Protein AF-A0AAW5EKS3-F1 (afdb_monomer)

Solvent-accessible surface area (backbone atoms only — not comparable to full-atom values): 6566 Å² total; per-residue (Å²): 134,85,83,75,82,52,44,80,73,58,85,73,58,98,88,52,85,83,93,72,51,69,37,76,46,69,69,62,42,52,52,50,53,52,37,54,74,70,65,70,63,87,83,89,84,89,81,88,77,90,80,86,67,91,58,72,46,76,49,78,53,28,41,32,74,48,80,54,99,92,46,75,49,74,43,83,36,94,89,24,49,87,43,76,50,75,49,72,68,87,78,84,82,85,130

pLDDT: mean 93.28, std 8.14, range [56.56, 98.44]

Nearest PDB structures (foldseek):
  6ptn-assembly1_a  TM=2.544E-01  e=2.519E+00  Saccharomyces cerevisiae
  5v8e-assembly2_B  TM=2.445E-01  e=4.443E+00  Bacillus cereus ATCC 10987

Sequence (95 aa):
EKKFNAKLLNRLDKETSGVILLCKNEDFRKICIEEFKKQRVYKSYIAVLDGILAEEIEIDEPILTIKTKNGALSKISKEGLSAVSIFTPIMMQAK

Mean predicted aligned error: 4.63 Å

Radius of gyration: 17.14 Å; Cα contacts (8 Å, |Δi|>4): 100; chains: 1; bounding box: 33×39×40 Å

Foldseek 3Di:
DDPPPWDWLDDDPPPDDDDTDTHPDVVVSVVSNVCVVVVVDDDDDDDDDPDDDPAKDKDWFFKDWDQDPVGIDIDGDPPHHTDMDIDGDPDDDDD

InterPro domains:
  IPR006145 Pseudouridine synthase, RsuA/RluA-like [PF00849] (2-89)
  IPR006224 Pseudouridine synthase, RluA-like, conserved site [PS01129] (9-23)
  IPR020103 Pseudouridine synthase, catalytic domain superfamily [SSF55120] (4-90)

Secondary structure (DSSP, 8-state):
------EE-----TT--S---EES-HHHHHHHHHHHHTT-S--------SS---S-EEEE--EEEEEETTEEEEEE-TTSBP-EEEE--S-----

Organism: Campylobacter jejuni (NCBI:txid197)

Structure (mmCIF, N/CA/C/O backbone):
data_AF-A0AAW5EKS3-F1
#
_entry.id   AF-A0AAW5EKS3-F1
#
loop_
_atom_site.group_PDB
_atom_site.id
_atom_site.type_symbol
_atom_site.label_atom_id
_atom_site.label_alt_id
_atom_site.label_comp_id
_atom_site.label_asym_id
_atom_s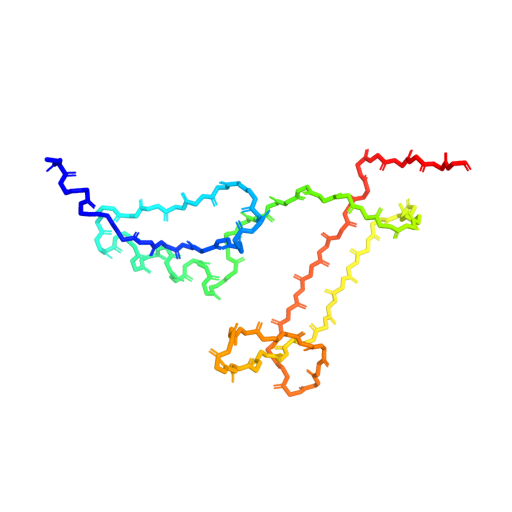ite.label_entity_id
_atom_site.label_seq_id
_atom_site.pdbx_PDB_ins_code
_atom_site.Cartn_x
_atom_site.Cartn_y
_atom_site.Cartn_z
_atom_site.occupancy
_atom_site.B_iso_or_equiv
_atom_site.auth_seq_id
_atom_site.auth_comp_id
_atom_site.auth_asym_id
_atom_site.auth_atom_id
_atom_site.pdbx_PDB_model_num
ATOM 1 N N . GLU A 1 1 ? -14.833 28.189 12.861 1.00 60.44 1 GLU A N 1
ATOM 2 C CA . GLU A 1 1 ? -14.671 27.014 11.973 1.00 60.44 1 GLU A CA 1
ATOM 3 C C . GLU A 1 1 ? -15.585 25.876 12.412 1.00 60.44 1 GLU A C 1
ATOM 5 O O . GLU A 1 1 ? -15.737 25.659 13.611 1.00 60.44 1 GLU A O 1
ATOM 10 N N . LYS A 1 2 ? -16.205 25.147 11.476 1.00 56.56 2 LYS A N 1
ATOM 11 C CA . LYS A 1 2 ? -16.945 23.916 11.803 1.00 56.56 2 LYS A CA 1
ATOM 12 C C . LYS A 1 2 ? -15.941 22.779 11.997 1.00 56.56 2 LYS A C 1
ATOM 14 O O . LYS A 1 2 ? -15.283 22.380 11.043 1.00 56.56 2 LYS A O 1
ATOM 19 N N . LYS A 1 3 ? -15.850 22.227 13.211 1.00 66.62 3 LYS A N 1
ATOM 20 C CA . LYS A 1 3 ? -15.105 20.984 13.456 1.00 66.62 3 LYS A CA 1
ATOM 21 C C . LYS A 1 3 ? -15.821 19.833 12.754 1.00 66.62 3 LYS A C 1
ATOM 23 O O . LYS A 1 3 ? -16.903 19.420 13.168 1.00 66.62 3 LYS A O 1
ATOM 28 N N . PHE A 1 4 ? -15.227 19.328 11.679 1.00 69.56 4 PHE A N 1
ATOM 29 C CA . PHE A 1 4 ? -15.720 18.138 11.003 1.00 69.56 4 PHE A CA 1
ATOM 30 C C . PHE A 1 4 ? -15.274 16.915 11.810 1.00 69.56 4 PHE A C 1
ATOM 32 O O . PHE A 1 4 ? -14.129 16.484 11.722 1.00 69.56 4 PHE A O 1
ATOM 39 N N . ASN A 1 5 ? -16.161 16.399 12.665 1.00 81.56 5 ASN A N 1
ATOM 40 C CA . ASN A 1 5 ? -15.889 15.232 13.506 1.00 81.56 5 ASN A CA 1
ATOM 41 C C . ASN A 1 5 ? -15.959 13.936 12.678 1.00 81.56 5 ASN A C 1
ATOM 43 O O . ASN A 1 5 ? -16.875 13.132 12.840 1.00 81.56 5 ASN A O 1
ATOM 47 N N . ALA A 1 6 ? -15.037 13.781 11.730 1.00 87.50 6 ALA A N 1
ATOM 48 C CA . ALA A 1 6 ? -14.873 12.572 10.939 1.00 87.50 6 ALA A CA 1
ATOM 49 C C . ALA A 1 6 ? -13.491 11.973 11.192 1.00 87.50 6 ALA A C 1
ATOM 51 O O . ALA A 1 6 ? -12.506 12.695 11.348 1.00 87.50 6 ALA A O 1
ATOM 52 N N . LYS A 1 7 ? -13.418 10.644 11.229 1.00 91.56 7 LYS A N 1
ATOM 53 C CA . LYS A 1 7 ? -12.171 9.916 11.455 1.00 91.56 7 LYS A CA 1
ATOM 54 C C . LYS A 1 7 ? -11.631 9.351 10.157 1.00 91.56 7 LYS A C 1
ATOM 56 O O . LYS A 1 7 ? -12.380 8.837 9.327 1.00 91.56 7 LYS A O 1
ATOM 61 N N . LEU A 1 8 ? -10.312 9.388 10.032 1.00 94.12 8 LEU A N 1
ATOM 62 C CA . LEU A 1 8 ? -9.595 8.801 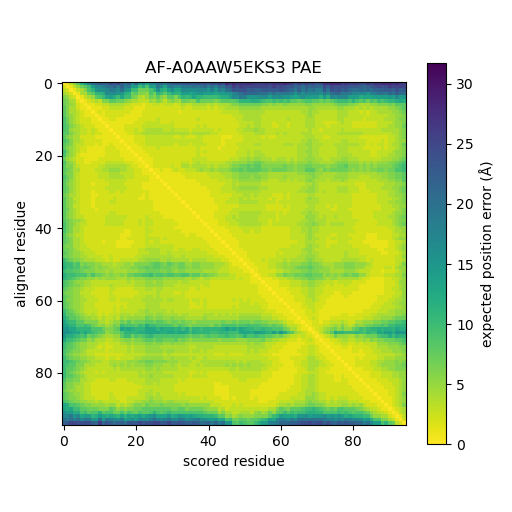8.912 1.00 94.12 8 LEU A CA 1
ATOM 63 C C . LEU A 1 8 ? -9.784 7.276 8.877 1.00 94.12 8 LEU A C 1
ATOM 65 O O . LEU A 1 8 ? -9.683 6.601 9.915 1.00 94.12 8 LEU A O 1
ATOM 69 N N . LEU A 1 9 ? -10.080 6.746 7.689 1.00 95.75 9 LEU A N 1
ATOM 70 C CA . LEU A 1 9 ? -10.222 5.310 7.444 1.00 95.75 9 LEU A CA 1
ATOM 71 C C . LEU A 1 9 ? -8.974 4.721 6.770 1.00 95.75 9 LEU A C 1
ATOM 73 O O . LEU A 1 9 ? -8.4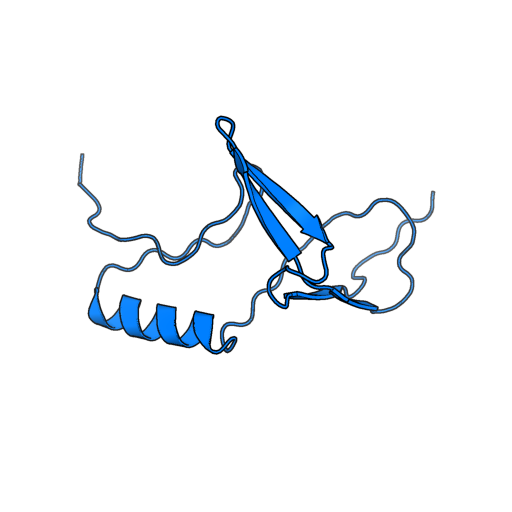67 3.702 7.229 1.00 95.75 9 LEU A O 1
ATOM 77 N N . ASN A 1 10 ? -8.458 5.380 5.733 1.00 95.62 10 ASN A N 1
ATOM 78 C CA . ASN A 1 10 ? -7.219 5.027 5.038 1.00 95.62 10 ASN A CA 1
ATOM 79 C C . ASN A 1 10 ? -6.285 6.238 4.950 1.00 95.62 10 ASN A C 1
ATOM 81 O O . ASN A 1 10 ? -6.697 7.375 5.154 1.00 95.62 10 ASN A O 1
ATOM 85 N N . ARG A 1 11 ? -5.019 5.992 4.621 1.00 94.81 11 ARG A N 1
ATOM 86 C CA . ARG A 1 11 ? -4.032 7.043 4.361 1.00 94.81 11 ARG A CA 1
ATOM 87 C C . ARG A 1 11 ? -3.451 6.891 2.963 1.00 94.81 11 ARG A C 1
ATOM 89 O O . ARG A 1 11 ? -3.402 5.779 2.445 1.00 94.81 11 ARG A O 1
ATOM 96 N N . LEU A 1 12 ? -2.985 8.007 2.426 1.00 96.25 12 LEU A N 1
ATOM 97 C CA . LEU A 1 12 ? -2.063 8.078 1.300 1.00 96.25 12 LEU A CA 1
ATOM 98 C C . LEU A 1 12 ? -0.746 8.673 1.807 1.00 96.25 12 LEU A C 1
ATOM 100 O O . LEU A 1 12 ? -0.718 9.303 2.874 1.00 96.25 12 LEU A O 1
ATOM 104 N N . ASP A 1 13 ? 0.341 8.445 1.079 1.00 93.38 13 ASP A N 1
ATOM 105 C CA . ASP A 1 13 ? 1.598 9.129 1.363 1.00 93.38 13 ASP A CA 1
ATOM 106 C C . ASP A 1 13 ? 1.507 10.604 0.975 1.00 93.38 13 ASP A C 1
ATOM 108 O O . ASP A 1 13 ? 0.644 11.011 0.201 1.00 93.38 13 ASP A O 1
ATOM 112 N N . LYS A 1 14 ? 2.383 11.431 1.558 1.00 92.94 14 LYS A N 1
ATOM 113 C CA . LYS A 1 14 ? 2.308 12.899 1.463 1.00 92.94 14 LYS A CA 1
ATOM 114 C C . LYS A 1 14 ? 2.234 13.403 0.017 1.00 92.94 14 LYS A C 1
ATOM 116 O O . LYS A 1 14 ? 1.556 14.389 -0.246 1.00 92.94 14 LYS A O 1
ATOM 121 N N . GLU A 1 15 ? 2.951 12.742 -0.884 1.00 95.50 15 GLU A N 1
ATOM 122 C CA . GLU A 1 15 ? 3.068 13.118 -2.296 1.00 95.50 15 GLU A CA 1
ATOM 123 C C . GLU A 1 15 ? 2.144 12.284 -3.200 1.00 95.50 15 GLU A C 1
ATOM 125 O O . GLU A 1 15 ? 2.104 12.487 -4.409 1.00 95.50 15 GLU A O 1
ATOM 130 N N . THR A 1 16 ? 1.363 11.365 -2.623 1.00 96.62 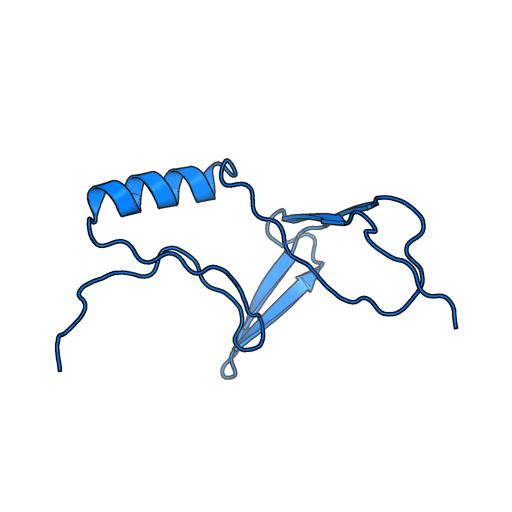16 THR A N 1
ATOM 131 C CA . THR A 1 16 ? 0.374 10.563 -3.345 1.00 96.62 16 THR A CA 1
ATOM 132 C C . THR A 1 16 ? -0.980 11.262 -3.318 1.00 96.62 16 THR A C 1
ATOM 134 O O . THR A 1 16 ? -1.596 11.438 -2.266 1.00 96.62 16 THR A O 1
ATOM 137 N N . SER A 1 17 ? -1.469 11.644 -4.494 1.00 97.75 17 SER A N 1
ATOM 138 C CA . SER A 1 17 ? -2.831 12.142 -4.669 1.00 97.75 17 SER A CA 1
ATOM 139 C C . SER A 1 17 ? -3.841 10.990 -4.730 1.00 97.75 17 SER A C 1
ATOM 141 O O . SER A 1 17 ? -3.484 9.834 -4.955 1.00 97.75 17 SER A O 1
ATOM 143 N N . GLY A 1 18 ? -5.126 11.299 -4.532 1.00 97.06 18 GLY A N 1
ATOM 144 C CA . GLY A 1 18 ? -6.207 10.344 -4.770 1.00 97.06 18 GLY A CA 1
ATOM 145 C C . GLY A 1 18 ? -7.280 10.333 -3.689 1.00 97.06 18 GLY A C 1
ATOM 146 O O . GLY A 1 18 ? -7.558 11.338 -3.035 1.00 97.06 18 GLY A O 1
ATOM 147 N N . VAL A 1 19 ? -7.918 9.172 -3.540 1.00 97.31 19 VAL A N 1
ATOM 148 C CA . VAL A 1 19 ? -9.110 8.997 -2.706 1.00 97.31 19 VAL A CA 1
ATOM 149 C C . VAL A 1 19 ? -8.732 8.689 -1.256 1.00 97.3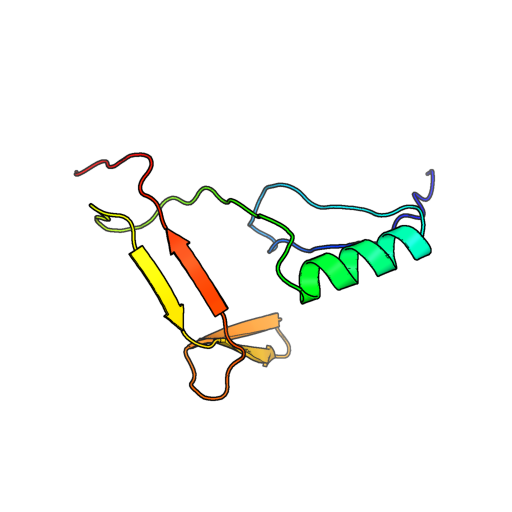1 19 VAL A C 1
ATOM 151 O O . VAL A 1 19 ? -8.114 7.668 -0.945 1.00 97.31 19 VAL A O 1
ATOM 154 N N . ILE A 1 20 ? -9.182 9.552 -0.346 1.00 95.62 20 ILE A N 1
ATOM 155 C CA . ILE A 1 20 ? -9.118 9.345 1.102 1.00 95.62 20 ILE A CA 1
ATOM 156 C C . ILE A 1 20 ? -10.540 9.290 1.652 1.00 95.62 20 ILE A C 1
ATOM 158 O O . ILE A 1 20 ? -11.367 10.160 1.386 1.00 95.62 20 ILE A O 1
ATOM 162 N N . LEU A 1 21 ? -10.813 8.267 2.452 1.00 94.81 21 LEU A N 1
ATOM 163 C CA . LEU A 1 21 ? -12.103 8.033 3.076 1.00 94.81 21 LEU A CA 1
ATOM 164 C C . LEU A 1 21 ? -12.103 8.567 4.514 1.00 94.81 21 LEU A C 1
ATOM 166 O O . LEU A 1 21 ? -11.228 8.257 5.332 1.00 94.81 21 LEU A O 1
ATOM 170 N N . LEU A 1 22 ? -13.136 9.350 4.825 1.00 94.19 22 LEU A N 1
ATOM 171 C CA . LEU A 1 22 ? -13.425 9.881 6.154 1.00 94.19 22 LEU A CA 1
ATOM 172 C C . LEU A 1 22 ? -14.774 9.332 6.625 1.00 94.19 22 LEU A C 1
ATOM 174 O O . LEU A 1 22 ? -15.792 9.492 5.952 1.00 94.19 22 LEU A O 1
ATOM 178 N N . CYS A 1 23 ? -14.801 8.708 7.799 1.00 93.56 23 CYS A N 1
ATOM 179 C CA . CYS A 1 23 ? -16.019 8.140 8.369 1.00 93.56 23 CYS A CA 1
ATOM 180 C C . CYS A 1 23 ? -16.602 9.057 9.446 1.00 93.56 23 CYS A C 1
ATOM 182 O O . CYS A 1 23 ? -15.893 9.495 10.349 1.00 93.56 23 CYS A O 1
ATOM 184 N N . LYS A 1 24 ? -17.915 9.298 9.377 1.00 90.81 24 LYS A N 1
ATOM 185 C CA . LYS A 1 24 ? -18.673 10.064 10.386 1.00 90.81 24 LYS A CA 1
ATOM 186 C C . LYS A 1 24 ? -19.332 9.184 11.454 1.00 90.81 24 LYS A C 1
ATOM 188 O O . LYS A 1 24 ? -19.743 9.695 12.488 1.00 90.81 24 LYS A O 1
ATOM 193 N N . ASN A 1 25 ? -19.470 7.887 11.185 1.00 92.69 25 ASN A N 1
ATOM 194 C CA . ASN A 1 25 ? -20.070 6.907 12.086 1.00 92.69 25 ASN A CA 1
ATOM 195 C C . ASN A 1 25 ? -19.019 5.847 12.444 1.00 92.69 25 ASN A C 1
ATOM 197 O O . ASN A 1 25 ? -18.395 5.265 11.555 1.00 92.69 25 ASN A O 1
ATOM 201 N N . GLU A 1 26 ? -18.820 5.616 13.741 1.00 92.38 26 GLU A N 1
ATOM 202 C CA . GLU A 1 26 ? -17.782 4.709 14.236 1.00 92.38 26 GLU A CA 1
ATOM 203 C C . GLU A 1 26 ? -18.084 3.235 13.982 1.00 92.38 26 GLU A C 1
ATOM 205 O O . GLU A 1 26 ? -17.157 2.469 13.731 1.00 92.38 26 GLU A O 1
ATOM 210 N N . ASP A 1 27 ? -19.347 2.824 14.010 1.00 95.25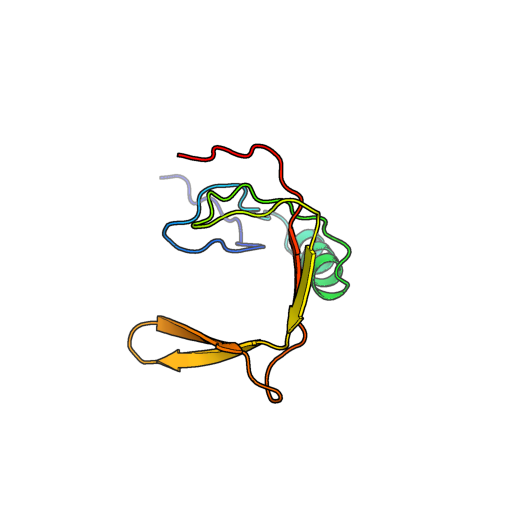 27 ASP A N 1
ATOM 211 C CA . ASP A 1 27 ? -19.709 1.426 13.777 1.00 95.25 27 ASP A CA 1
ATOM 212 C C . ASP A 1 27 ? -19.544 1.063 12.303 1.00 95.25 27 ASP A C 1
ATOM 214 O O . ASP A 1 27 ? -18.935 0.043 11.983 1.00 95.25 27 ASP A O 1
ATOM 218 N N . PHE A 1 28 ? -19.930 1.965 11.397 1.00 94.31 28 PHE A N 1
ATOM 219 C CA . PHE A 1 28 ? -19.609 1.826 9.978 1.00 94.31 28 PHE A CA 1
ATOM 220 C C . PHE A 1 28 ? -18.094 1.827 9.734 1.00 94.31 28 PHE A C 1
ATOM 222 O O . PHE A 1 28 ? -17.585 1.001 8.982 1.00 94.31 28 PHE A O 1
ATOM 229 N N . ARG A 1 29 ? -17.340 2.697 10.424 1.00 95.31 29 ARG A N 1
ATOM 230 C CA . ARG A 1 29 ? -15.873 2.722 10.331 1.00 95.31 29 ARG A CA 1
ATOM 231 C C . ARG A 1 29 ? -15.252 1.380 10.730 1.00 95.31 29 ARG A C 1
ATOM 233 O O . ARG A 1 29 ? -14.326 0.936 10.057 1.00 95.31 29 ARG A O 1
ATOM 240 N N . LYS A 1 30 ? -15.738 0.738 11.799 1.00 96.19 30 LYS A N 1
ATOM 241 C CA . LYS A 1 30 ? -15.262 -0.590 12.230 1.00 96.19 30 LYS A CA 1
ATOM 242 C C . LYS A 1 30 ? -15.522 -1.645 11.158 1.00 96.19 30 LYS A C 1
ATOM 244 O O . LYS A 1 30 ? -14.603 -2.391 10.843 1.00 96.19 30 LYS A O 1
ATOM 249 N N . ILE A 1 31 ? -16.720 -1.660 10.566 1.00 97.12 31 ILE A N 1
ATOM 250 C CA . ILE A 1 31 ? -17.047 -2.568 9.456 1.00 97.12 31 ILE A CA 1
ATOM 251 C C . ILE A 1 31 ? -16.054 -2.361 8.313 1.00 97.12 31 ILE A C 1
ATOM 253 O O . ILE A 1 31 ? -15.397 -3.311 7.903 1.00 97.12 31 ILE A O 1
ATOM 257 N N . CYS A 1 32 ? -15.853 -1.116 7.870 1.00 97.00 32 CYS A N 1
ATOM 258 C CA . CYS A 1 32 ? -14.898 -0.819 6.808 1.00 97.00 32 CYS A CA 1
ATOM 259 C C . CYS A 1 32 ? -13.479 -1.296 7.147 1.00 97.00 32 CYS A C 1
ATOM 261 O O . CYS A 1 32 ? -12.835 -1.911 6.307 1.00 97.00 32 CYS A O 1
ATOM 263 N N . ILE A 1 33 ? -12.985 -1.061 8.369 1.00 96.88 33 ILE A N 1
ATOM 264 C CA . ILE A 1 33 ? -11.660 -1.542 8.799 1.00 96.88 33 ILE A CA 1
ATOM 265 C C . ILE A 1 33 ? -11.548 -3.064 8.649 1.00 96.88 33 ILE A C 1
ATOM 267 O O . ILE A 1 33 ? -10.518 -3.551 8.182 1.00 96.88 33 ILE A O 1
ATOM 271 N N . GLU A 1 34 ? -12.590 -3.814 9.006 1.00 98.06 34 GLU A N 1
ATOM 272 C CA . GLU A 1 34 ? -12.607 -5.266 8.822 1.00 98.06 34 GLU A CA 1
ATOM 273 C C . GLU A 1 34 ? -12.609 -5.666 7.339 1.00 98.06 34 GLU A C 1
ATOM 275 O O . GLU A 1 34 ? -11.915 -6.611 6.968 1.00 98.06 34 GLU A O 1
ATOM 280 N N . GLU A 1 35 ? -13.294 -4.923 6.468 1.00 97.94 35 GLU A N 1
ATOM 281 C CA . GLU A 1 35 ? -13.235 -5.143 5.014 1.00 97.94 35 GLU A CA 1
ATOM 282 C C . GLU A 1 35 ? -11.829 -4.893 4.440 1.00 97.94 35 GLU A C 1
ATOM 284 O O . GLU A 1 35 ? -11.360 -5.663 3.597 1.00 97.94 35 GLU A O 1
ATOM 289 N N . PHE A 1 36 ? -11.121 -3.865 4.927 1.00 96.81 36 PHE A N 1
ATOM 290 C CA . PHE A 1 36 ? -9.721 -3.607 4.567 1.00 96.81 36 PHE A CA 1
ATOM 291 C C . PHE A 1 36 ? -8.798 -4.741 5.033 1.00 96.81 36 PHE A C 1
ATOM 293 O O . PHE A 1 36 ? -7.966 -5.203 4.254 1.00 96.81 36 PHE A O 1
ATOM 300 N N . LYS A 1 37 ? -8.953 -5.218 6.277 1.00 95.56 37 LYS A N 1
ATOM 301 C CA . LYS A 1 37 ? -8.157 -6.336 6.822 1.00 95.56 37 LYS A CA 1
ATOM 302 C C . LYS A 1 37 ? -8.368 -7.634 6.046 1.00 95.56 37 LYS A C 1
ATOM 304 O O . LYS A 1 37 ? -7.418 -8.378 5.836 1.00 95.56 37 LYS A O 1
ATOM 309 N N . LYS A 1 38 ? -9.603 -7.892 5.610 1.00 97.12 38 LYS A N 1
ATOM 310 C CA . LYS A 1 38 ? -9.973 -9.062 4.798 1.00 97.12 38 LYS A CA 1
ATOM 311 C C . LYS A 1 38 ? -9.651 -8.892 3.308 1.00 97.12 38 LYS A C 1
ATOM 313 O O . LYS A 1 38 ? -10.036 -9.747 2.521 1.00 97.12 38 LYS A O 1
ATOM 318 N N . GLN A 1 39 ? -8.986 -7.796 2.929 1.00 95.38 39 GLN A N 1
ATOM 319 C CA . GLN A 1 39 ? -8.566 -7.490 1.558 1.00 95.38 39 GLN A CA 1
ATOM 320 C C . GLN A 1 39 ? -9.718 -7.461 0.532 1.00 95.38 39 GLN A C 1
ATOM 322 O O . GLN A 1 39 ? -9.514 -7.722 -0.646 1.00 95.38 39 GLN A O 1
ATOM 327 N N . ARG A 1 40 ? -10.939 -7.102 0.956 1.00 97.56 40 ARG A N 1
ATOM 328 C CA . ARG A 1 40 ? -12.112 -6.998 0.060 1.00 97.56 40 ARG A CA 1
ATOM 329 C C . ARG A 1 40 ? -12.307 -5.622 -0.564 1.00 97.56 40 ARG A C 1
ATOM 331 O O . ARG A 1 40 ? -13.186 -5.432 -1.400 1.00 97.56 40 ARG A O 1
ATOM 338 N N . VAL A 1 41 ? -11.500 -4.650 -0.151 1.00 97.06 41 VAL A N 1
ATOM 339 C CA . VAL A 1 41 ? -11.524 -3.301 -0.714 1.00 97.06 41 VAL A CA 1
ATOM 340 C C . VAL A 1 41 ? -10.596 -3.252 -1.919 1.00 97.06 41 VAL A C 1
ATOM 342 O O . VAL A 1 41 ? -9.373 -3.220 -1.766 1.00 97.06 41 VAL A O 1
ATOM 345 N N . TYR A 1 42 ? -11.189 -3.212 -3.110 1.00 97.12 42 TYR A N 1
ATOM 346 C CA . TYR A 1 42 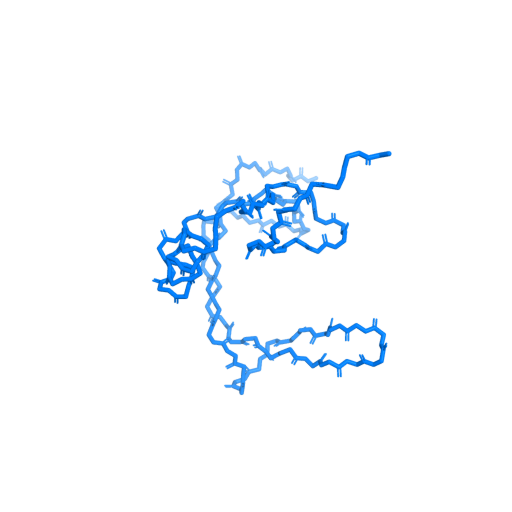? -10.464 -2.980 -4.353 1.00 97.12 42 TYR A CA 1
ATOM 347 C C . TYR A 1 42 ? -9.897 -1.555 -4.386 1.00 97.12 42 TYR A C 1
ATOM 349 O O . TYR A 1 42 ? -10.594 -0.587 -4.074 1.00 97.12 42 TYR A O 1
ATOM 357 N N . LYS A 1 43 ? -8.618 -1.429 -4.745 1.00 97.19 43 LYS A N 1
ATOM 358 C CA . LYS A 1 43 ? -7.902 -0.153 -4.850 1.00 97.19 43 LYS A CA 1
ATOM 359 C C . LYS A 1 43 ? -7.090 -0.169 -6.139 1.00 97.19 43 LYS A C 1
ATOM 361 O O . LYS A 1 43 ? -6.307 -1.090 -6.338 1.00 97.19 43 LYS A O 1
ATOM 366 N N . SER A 1 44 ? -7.236 0.866 -6.955 1.00 97.44 44 SER A N 1
ATOM 367 C CA . SER A 1 44 ? -6.468 1.066 -8.184 1.00 97.44 44 SER A CA 1
ATOM 368 C C . SER A 1 44 ? -5.725 2.395 -8.120 1.00 97.44 44 SER A C 1
ATOM 370 O O . SER A 1 44 ? -6.295 3.402 -7.692 1.00 97.44 44 SER A O 1
ATOM 372 N N . TYR A 1 45 ? -4.479 2.405 -8.581 1.00 97.69 45 TYR A N 1
ATOM 373 C CA . TYR A 1 45 ? -3.641 3.597 -8.666 1.00 97.69 45 TYR A CA 1
ATOM 374 C C . TYR A 1 45 ? -3.094 3.729 -10.082 1.00 97.69 45 TYR A C 1
ATOM 376 O O . TYR A 1 45 ? -2.886 2.729 -10.764 1.00 97.69 45 TYR A O 1
ATOM 384 N N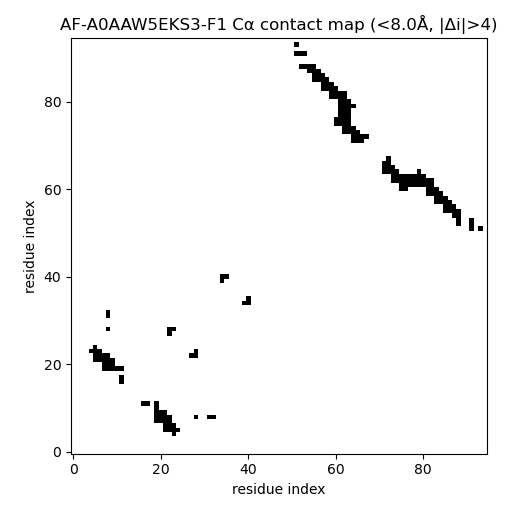 . ILE A 1 46 ? -2.853 4.966 -10.506 1.00 97.12 46 ILE A N 1
ATOM 385 C CA . ILE A 1 46 ? -2.121 5.258 -11.737 1.00 97.12 46 ILE A CA 1
ATOM 386 C C . ILE A 1 46 ? -0.745 5.760 -11.323 1.00 97.12 46 ILE A C 1
ATOM 388 O O . ILE A 1 46 ? -0.636 6.651 -10.480 1.00 97.12 46 ILE A O 1
ATOM 392 N N . ALA A 1 47 ? 0.290 5.183 -11.920 1.00 95.81 47 ALA A N 1
ATOM 393 C CA . ALA A 1 47 ? 1.673 5.571 -11.706 1.00 95.81 47 ALA A CA 1
ATOM 394 C C . ALA A 1 47 ? 2.387 5.704 -13.053 1.00 95.81 47 ALA A C 1
ATOM 396 O O . ALA A 1 47 ? 2.070 4.996 -14.007 1.00 95.81 47 ALA A O 1
ATOM 397 N N . VAL A 1 48 ? 3.361 6.610 -13.107 1.00 95.12 48 VAL A N 1
ATOM 398 C CA . VAL A 1 48 ? 4.347 6.673 -14.189 1.00 95.12 48 VAL A CA 1
ATOM 399 C C . VAL A 1 48 ? 5.589 5.949 -13.688 1.00 95.12 48 VAL A C 1
ATOM 401 O O . VAL A 1 48 ? 6.083 6.265 -12.606 1.00 95.12 48 VAL A O 1
ATOM 404 N N . LEU A 1 49 ? 6.053 4.962 -14.447 1.00 93.69 49 LEU A N 1
ATOM 405 C CA . LEU A 1 49 ? 7.219 4.149 -14.111 1.00 93.69 49 LEU A CA 1
ATOM 406 C C . LEU A 1 49 ? 8.411 4.557 -14.979 1.00 93.69 49 LEU A C 1
ATOM 408 O O . LEU A 1 49 ? 8.230 5.059 -16.087 1.00 93.69 49 LEU A O 1
ATOM 412 N N . ASP A 1 50 ? 9.618 4.319 -14.472 1.00 93.81 50 ASP A N 1
ATOM 413 C CA . ASP A 1 50 ? 10.844 4.394 -15.264 1.00 93.81 50 ASP A CA 1
ATOM 414 C C . ASP A 1 50 ? 11.167 3.006 -15.841 1.00 93.81 50 ASP A C 1
ATOM 416 O O . ASP A 1 50 ? 11.112 2.005 -15.123 1.00 93.81 50 ASP A O 1
ATOM 420 N N . GLY A 1 51 ? 11.471 2.940 -17.139 1.00 92.06 51 GLY A N 1
ATOM 421 C CA . GLY A 1 51 ? 11.654 1.692 -17.889 1.00 92.06 51 GLY A CA 1
ATOM 422 C C . GLY A 1 51 ? 10.445 1.266 -18.738 1.00 92.06 51 GLY A C 1
ATOM 423 O O . GLY A 1 51 ? 9.524 2.041 -18.987 1.00 92.06 51 GLY A O 1
ATOM 424 N N . ILE A 1 52 ? 10.478 0.024 -19.236 1.00 91.69 52 ILE A N 1
ATOM 425 C CA . ILE A 1 52 ? 9.464 -0.537 -20.145 1.00 91.69 52 ILE A CA 1
ATOM 426 C C . ILE A 1 52 ? 8.780 -1.728 -19.469 1.00 91.69 52 ILE A C 1
ATOM 428 O O . ILE A 1 52 ? 9.432 -2.725 -19.167 1.00 91.69 52 ILE A O 1
ATOM 432 N N . LEU A 1 53 ? 7.459 -1.638 -19.289 1.00 92.75 53 LEU A N 1
ATOM 433 C CA . LEU A 1 53 ? 6.599 -2.730 -18.832 1.00 92.75 53 LEU A CA 1
ATOM 434 C C . LEU A 1 53 ? 5.656 -3.131 -19.972 1.00 92.75 53 LEU A C 1
ATOM 436 O O . LEU A 1 53 ? 4.706 -2.409 -20.263 1.00 92.75 53 LEU A O 1
ATOM 440 N N . ALA A 1 54 ? 5.962 -4.236 -20.655 1.00 92.25 54 ALA A N 1
ATOM 441 C CA . ALA A 1 54 ? 5.229 -4.666 -21.850 1.00 92.25 54 ALA A CA 1
ATOM 442 C C . ALA A 1 54 ? 3.967 -5.485 -21.544 1.00 92.25 54 ALA A C 1
ATOM 444 O O . ALA A 1 54 ? 3.020 -5.472 -22.325 1.00 92.25 54 ALA A O 1
ATOM 445 N N . GLU A 1 55 ? 3.955 -6.183 -20.412 1.00 95.56 55 GLU A N 1
ATOM 446 C CA . GLU A 1 55 ? 2.893 -7.107 -20.018 1.00 95.56 55 GLU A CA 1
ATOM 447 C C . GLU A 1 55 ? 2.480 -6.843 -18.569 1.00 95.56 55 GLU A C 1
ATOM 449 O O . GLU A 1 55 ? 3.176 -6.146 -17.826 1.00 95.56 55 GLU A O 1
ATOM 454 N N . GLU A 1 56 ? 1.326 -7.380 -18.175 1.00 97.56 56 GLU A N 1
ATOM 455 C CA . GLU A 1 56 ? 0.913 -7.364 -16.776 1.00 97.56 56 GLU A CA 1
ATOM 456 C C . GLU A 1 56 ? 1.895 -8.169 -15.923 1.00 97.56 56 GLU A C 1
ATOM 458 O O . GLU A 1 56 ? 2.316 -9.262 -16.302 1.00 97.56 56 GLU A O 1
ATOM 463 N N . ILE A 1 57 ? 2.245 -7.624 -14.760 1.00 97.69 57 ILE A N 1
ATOM 464 C CA . ILE A 1 57 ? 3.088 -8.312 -13.784 1.00 97.69 57 ILE A CA 1
ATOM 465 C C . ILE A 1 57 ? 2.445 -8.296 -12.406 1.00 97.69 57 ILE A C 1
ATOM 467 O O . ILE A 1 57 ? 1.795 -7.327 -12.009 1.00 97.69 57 ILE A O 1
ATOM 471 N N . GLU A 1 58 ? 2.702 -9.355 -11.652 1.00 98.31 58 GLU A N 1
ATOM 472 C CA . GLU A 1 58 ? 2.398 -9.442 -10.232 1.00 98.31 58 GLU A CA 1
ATOM 473 C C . GLU A 1 58 ? 3.705 -9.407 -9.439 1.00 98.31 58 GLU A C 1
ATOM 475 O O . GLU A 1 58 ? 4.647 -10.144 -9.730 1.00 98.31 58 GLU A O 1
ATOM 480 N N . ILE A 1 59 ? 3.760 -8.531 -8.439 1.00 97.94 59 ILE A N 1
ATOM 481 C CA . ILE A 1 59 ? 4.830 -8.481 -7.447 1.00 97.94 59 ILE A CA 1
ATOM 482 C C . ILE A 1 59 ? 4.235 -8.936 -6.116 1.00 97.94 59 ILE A C 1
ATOM 484 O O . ILE A 1 59 ? 3.494 -8.182 -5.481 1.00 97.94 59 ILE A O 1
ATOM 488 N N . ASP A 1 60 ? 4.568 -10.160 -5.713 1.00 98.19 60 ASP A N 1
ATOM 489 C CA . ASP A 1 60 ? 4.241 -10.750 -4.410 1.00 98.19 60 ASP A CA 1
ATOM 490 C C . ASP A 1 60 ? 5.528 -10.886 -3.591 1.00 98.19 60 ASP A C 1
ATOM 492 O O . ASP A 1 60 ? 6.248 -11.880 -3.672 1.00 98.19 60 ASP A O 1
ATOM 496 N N . GLU A 1 61 ? 5.861 -9.831 -2.849 1.00 98.44 61 GLU A N 1
ATOM 497 C CA . GLU A 1 61 ? 7.089 -9.760 -2.058 1.00 98.44 61 GLU A CA 1
ATOM 498 C C . GLU A 1 61 ? 6.790 -9.162 -0.676 1.00 98.44 61 GLU A C 1
ATOM 500 O O . GLU A 1 61 ? 6.203 -8.079 -0.578 1.00 98.44 61 GLU A O 1
ATOM 505 N N . PRO A 1 62 ? 7.202 -9.814 0.427 1.00 98.31 62 PRO A N 1
ATOM 506 C CA . PRO A 1 62 ? 6.924 -9.321 1.768 1.00 98.31 62 PRO A CA 1
ATOM 507 C C . PRO A 1 62 ? 7.677 -8.021 2.075 1.00 98.31 62 PRO A C 1
ATOM 509 O O . PRO A 1 62 ? 8.869 -7.873 1.792 1.00 98.31 62 PRO A O 1
ATOM 512 N N . ILE A 1 63 ? 6.985 -7.082 2.727 1.00 98.38 63 ILE A N 1
ATOM 513 C CA . ILE A 1 63 ? 7.510 -5.751 3.049 1.00 98.38 63 ILE A CA 1
ATOM 514 C C . ILE A 1 63 ? 7.662 -5.586 4.560 1.00 98.38 63 ILE A C 1
ATOM 516 O O . ILE A 1 63 ? 6.703 -5.687 5.329 1.00 98.38 63 ILE A O 1
ATOM 520 N N . LEU A 1 64 ? 8.880 -5.261 4.991 1.00 98.12 64 LEU A N 1
ATOM 521 C CA . LEU A 1 64 ? 9.180 -4.847 6.355 1.00 98.12 64 LEU A CA 1
ATOM 522 C C . LEU A 1 64 ? 9.229 -3.320 6.436 1.00 98.12 64 LEU A C 1
ATOM 524 O O . LEU A 1 64 ? 10.016 -2.678 5.738 1.00 98.12 64 LEU A O 1
ATOM 528 N N . THR A 1 65 ? 8.443 -2.740 7.344 1.00 96.62 65 THR A N 1
ATOM 529 C CA . THR A 1 65 ? 8.474 -1.301 7.634 1.00 96.62 65 THR A CA 1
ATOM 530 C C . THR A 1 65 ? 9.216 -1.017 8.937 1.00 96.62 65 THR A C 1
ATOM 532 O O . THR A 1 65 ? 8.812 -1.451 10.015 1.00 96.62 65 THR A O 1
ATOM 535 N N . ILE A 1 66 ? 10.270 -0.210 8.849 1.00 96.31 66 ILE A N 1
ATOM 536 C CA . ILE A 1 66 ? 11.091 0.241 9.971 1.00 96.31 66 ILE A CA 1
ATOM 537 C C . ILE A 1 66 ? 10.705 1.682 10.307 1.00 96.31 66 ILE A C 1
ATOM 539 O O . ILE A 1 66 ? 10.826 2.589 9.481 1.00 96.31 66 ILE A O 1
ATOM 543 N N . LYS A 1 67 ? 10.243 1.911 11.539 1.00 93.81 67 LYS A N 1
ATOM 544 C CA . LYS A 1 67 ? 9.971 3.262 12.041 1.00 93.81 67 LYS A CA 1
ATOM 545 C C . LYS A 1 67 ? 11.266 3.904 12.523 1.00 93.81 67 LYS A C 1
ATOM 547 O O . LYS A 1 67 ? 11.972 3.350 13.358 1.00 93.81 67 LYS A O 1
ATOM 552 N N . THR A 1 68 ? 11.543 5.096 12.021 1.00 92.81 68 THR A N 1
ATOM 553 C CA . THR A 1 68 ? 12.682 5.934 12.398 1.00 92.81 68 THR A CA 1
ATOM 554 C C . THR A 1 68 ? 12.179 7.237 13.017 1.00 92.81 68 THR A C 1
ATOM 556 O O . THR A 1 68 ? 10.984 7.537 12.983 1.00 92.81 68 THR A O 1
ATOM 559 N N . LYS A 1 69 ? 13.092 8.057 13.550 1.00 90.88 69 LYS A N 1
ATOM 5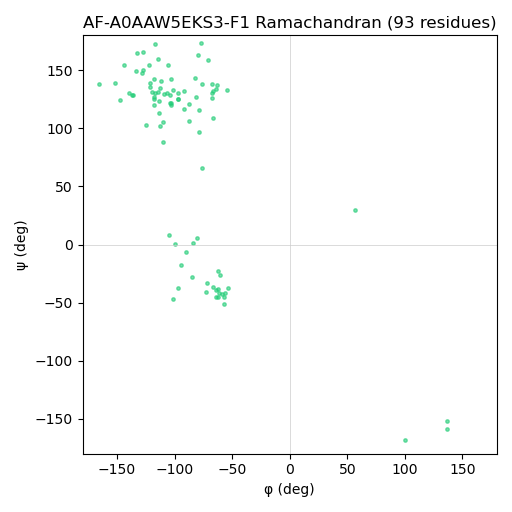60 C CA . LYS A 1 69 ? 12.748 9.403 14.038 1.00 90.88 69 LYS A CA 1
ATOM 561 C C . LYS A 1 69 ? 12.190 10.314 12.932 1.00 90.88 69 LYS A C 1
ATOM 563 O O . LYS A 1 69 ? 11.408 11.205 13.236 1.00 90.88 69 LYS A O 1
ATOM 568 N N . ASN A 1 70 ? 12.549 10.056 11.671 1.00 88.19 70 ASN A N 1
ATOM 569 C CA . ASN A 1 70 ? 12.219 10.907 10.523 1.00 88.19 70 ASN A CA 1
ATOM 570 C C . ASN A 1 70 ? 11.098 10.335 9.640 1.00 88.19 70 ASN A C 1
ATOM 572 O O . ASN A 1 70 ? 10.834 10.869 8.567 1.00 88.19 70 ASN A O 1
ATOM 576 N N . GLY A 1 71 ? 10.439 9.252 10.062 1.00 89.00 71 GLY A N 1
ATOM 577 C CA . GLY A 1 71 ? 9.360 8.630 9.296 1.00 89.00 71 GLY A CA 1
ATOM 578 C C . GLY A 1 71 ? 9.455 7.112 9.262 1.00 89.00 71 GLY A C 1
ATOM 579 O O . GLY A 1 71 ? 10.076 6.490 10.122 1.00 89.00 71 GLY A O 1
ATOM 580 N N . ALA A 1 72 ? 8.820 6.507 8.267 1.00 92.25 72 ALA A N 1
ATOM 581 C CA . ALA A 1 72 ? 8.830 5.068 8.052 1.00 92.25 72 ALA A CA 1
ATOM 582 C C . ALA A 1 72 ? 9.597 4.751 6.767 1.00 92.25 72 ALA A C 1
ATOM 584 O O . ALA A 1 72 ? 9.382 5.408 5.754 1.00 92.25 72 ALA A O 1
ATOM 585 N N . LEU A 1 73 ? 10.472 3.751 6.823 1.00 94.19 73 LEU A N 1
ATOM 586 C CA . LEU A 1 73 ? 11.169 3.216 5.659 1.00 94.19 73 LEU A CA 1
ATOM 587 C C . LEU A 1 73 ? 10.705 1.780 5.437 1.00 94.19 73 LEU A C 1
ATOM 589 O O . LEU A 1 73 ? 10.680 0.993 6.382 1.00 94.19 73 LEU A O 1
ATOM 593 N N . SER A 1 74 ? 10.346 1.446 4.203 1.00 96.00 74 SER A N 1
ATOM 594 C CA . SER A 1 74 ? 9.888 0.110 3.819 1.00 96.00 74 SER A CA 1
ATOM 595 C C . SER A 1 74 ? 10.916 -0.560 2.914 1.00 96.00 74 SER A C 1
ATOM 597 O O . SER A 1 74 ? 11.513 0.101 2.068 1.00 96.00 74 SER A O 1
ATOM 599 N N . LYS A 1 75 ? 11.131 -1.865 3.097 1.00 97.19 75 LYS A N 1
ATOM 600 C CA . LYS A 1 75 ? 12.017 -2.680 2.255 1.00 97.19 75 LYS A CA 1
ATOM 601 C C . LYS A 1 75 ? 11.458 -4.086 2.063 1.00 97.19 75 LYS A C 1
ATOM 603 O O . LYS A 1 75 ? 10.754 -4.578 2.945 1.00 97.19 75 LYS A O 1
ATOM 608 N N . ILE A 1 76 ? 11.836 -4.739 0.966 1.00 98.31 76 ILE A N 1
ATOM 609 C CA . ILE A 1 76 ? 11.579 -6.170 0.769 1.00 98.31 76 ILE A CA 1
ATOM 610 C C . ILE A 1 76 ? 12.415 -6.963 1.781 1.00 98.31 76 ILE A C 1
ATOM 612 O O . ILE A 1 76 ? 13.606 -6.693 1.968 1.00 98.31 76 ILE A O 1
ATOM 616 N N . SER A 1 77 ? 11.781 -7.887 2.499 1.00 98.12 77 SER A N 1
ATOM 617 C CA . SER A 1 77 ? 12.413 -8.695 3.548 1.00 98.12 77 SER A CA 1
ATOM 618 C C . SER A 1 77 ? 11.511 -9.868 3.904 1.00 98.12 77 SER A C 1
ATOM 620 O O . SER A 1 77 ? 10.306 -9.697 4.060 1.00 98.12 77 SER A O 1
ATOM 622 N N . LYS A 1 78 ? 12.101 -11.056 4.082 1.00 97.31 78 LYS A N 1
ATOM 623 C CA . LYS A 1 78 ? 11.365 -12.291 4.416 1.00 97.31 78 LYS A CA 1
ATOM 624 C C . LYS A 1 78 ? 10.642 -12.210 5.763 1.00 97.31 78 LYS A C 1
ATOM 626 O O . LYS A 1 78 ? 9.676 -12.925 5.987 1.00 97.31 78 LYS A O 1
ATOM 631 N N . GLU A 1 79 ? 11.104 -11.331 6.646 1.00 97.12 79 GLU A N 1
ATOM 632 C CA . GLU A 1 79 ? 10.507 -11.015 7.944 1.00 97.12 79 GLU A CA 1
ATOM 633 C C . GLU A 1 79 ? 9.376 -9.968 7.845 1.00 97.12 79 GLU A C 1
ATOM 635 O O . GLU A 1 79 ? 8.828 -9.540 8.862 1.00 97.12 79 GLU A O 1
ATOM 640 N N . GLY A 1 80 ? 9.061 -9.505 6.632 1.00 97.69 80 GLY A N 1
ATOM 641 C CA . GLY A 1 80 ? 8.013 -8.536 6.342 1.00 97.69 80 GLY A CA 1
ATOM 642 C C . GLY A 1 80 ? 6.597 -9.114 6.374 1.00 97.69 80 GLY A C 1
ATOM 643 O O . GLY A 1 80 ? 6.377 -10.317 6.493 1.00 97.69 80 GLY A O 1
ATOM 644 N N . LEU A 1 81 ? 5.611 -8.227 6.248 1.00 97.00 81 LEU A N 1
ATOM 645 C CA . LEU A 1 81 ? 4.215 -8.612 6.046 1.00 97.00 81 LEU A CA 1
ATOM 646 C C . LEU A 1 81 ? 3.979 -8.920 4.563 1.00 97.00 81 LEU A C 1
ATOM 648 O O . LEU A 1 81 ? 4.530 -8.229 3.708 1.00 97.00 81 LEU A O 1
ATOM 652 N N . SER A 1 82 ? 3.138 -9.916 4.270 1.00 97.12 82 SER A N 1
ATOM 653 C CA . SER A 1 82 ? 2.723 -10.240 2.896 1.00 97.12 82 SER A CA 1
ATOM 654 C C . SER A 1 82 ? 2.136 -9.008 2.199 1.00 97.12 82 SER A C 1
ATOM 656 O O . SER A 1 82 ? 1.316 -8.285 2.780 1.00 97.12 82 SER A O 1
ATOM 658 N N . ALA A 1 83 ? 2.589 -8.766 0.969 1.00 97.56 83 ALA A N 1
ATOM 659 C CA . ALA A 1 83 ? 2.178 -7.642 0.149 1.00 97.56 83 ALA A CA 1
ATOM 660 C C . ALA A 1 83 ? 2.190 -8.050 -1.327 1.00 97.56 83 ALA A C 1
ATOM 662 O O . ALA A 1 83 ? 3.217 -8.469 -1.849 1.00 97.56 83 ALA A O 1
ATOM 663 N N . VAL A 1 84 ? 1.044 -7.872 -1.982 1.00 98.00 84 VAL A N 1
ATOM 664 C CA . VAL A 1 84 ? 0.845 -8.196 -3.397 1.00 98.00 84 VAL A CA 1
ATOM 665 C C . VAL A 1 84 ? 0.417 -6.938 -4.138 1.00 98.00 84 VAL A C 1
ATOM 667 O O . VAL A 1 84 ? -0.417 -6.168 -3.649 1.00 98.00 84 VAL A O 1
ATOM 670 N N . SER A 1 85 ? 0.998 -6.696 -5.308 1.00 98.25 85 SER A N 1
ATOM 671 C CA . SER A 1 85 ? 0.593 -5.628 -6.224 1.00 98.25 85 SER A CA 1
ATOM 672 C C . SER A 1 85 ? 0.638 -6.116 -7.664 1.00 98.25 85 SER A C 1
ATOM 674 O O . SER A 1 85 ? 1.644 -6.663 -8.103 1.00 98.25 85 SER A O 1
ATOM 676 N N . ILE A 1 86 ? -0.449 -5.881 -8.397 1.00 98.38 86 ILE A N 1
ATOM 677 C CA . ILE A 1 86 ? -0.560 -6.195 -9.822 1.00 98.38 86 ILE A CA 1
ATOM 678 C C . ILE A 1 86 ? -0.434 -4.886 -10.599 1.00 98.38 86 ILE A C 1
ATOM 680 O O . ILE A 1 86 ? -1.117 -3.905 -10.288 1.00 98.38 86 ILE A O 1
ATOM 684 N N . PHE A 1 87 ? 0.452 -4.868 -11.590 1.00 97.88 87 PHE A N 1
ATOM 685 C CA . PHE A 1 87 ? 0.704 -3.727 -12.459 1.00 97.88 87 PHE A CA 1
ATOM 686 C C . PHE A 1 87 ? 0.256 -4.071 -13.873 1.00 97.88 87 PHE A C 1
ATOM 688 O O . PHE A 1 87 ? 0.874 -4.899 -14.538 1.00 97.88 87 PHE A O 1
ATOM 695 N N . THR A 1 88 ? -0.785 -3.392 -14.344 1.00 97.44 88 THR A N 1
ATOM 696 C CA . THR A 1 88 ? -1.290 -3.529 -15.713 1.00 97.44 88 THR A CA 1
ATOM 697 C C . THR A 1 88 ? -0.854 -2.304 -16.531 1.00 97.44 88 THR A C 1
ATOM 699 O O . THR A 1 88 ? -1.190 -1.176 -16.146 1.00 97.44 88 THR A O 1
ATOM 702 N N . PRO A 1 89 ? -0.111 -2.461 -17.643 1.00 95.75 89 PRO A N 1
ATOM 703 C CA . PRO A 1 89 ? 0.298 -1.328 -18.469 1.00 95.75 89 PRO A CA 1
ATOM 704 C C . PRO A 1 89 ? -0.917 -0.681 -19.154 1.00 95.75 89 PRO A C 1
ATOM 706 O O . PRO A 1 89 ? -1.687 -1.343 -19.843 1.00 95.75 89 PRO A O 1
ATOM 709 N N . ILE A 1 90 ? -1.085 0.634 -18.969 1.00 95.44 90 ILE A N 1
ATOM 710 C CA . ILE A 1 90 ? -2.175 1.418 -19.590 1.00 95.44 90 ILE A CA 1
ATOM 711 C C . ILE A 1 90 ? -1.684 2.126 -20.859 1.00 95.44 90 ILE A C 1
ATOM 713 O O . ILE A 1 90 ? -2.413 2.264 -21.838 1.00 95.44 90 ILE A O 1
ATOM 717 N N . MET A 1 91 ? -0.441 2.604 -20.831 1.00 92.81 91 MET A N 1
ATOM 718 C CA . MET A 1 91 ? 0.202 3.314 -21.928 1.00 92.81 91 MET A CA 1
ATOM 719 C C . MET A 1 91 ? 1.708 3.091 -21.842 1.00 92.81 91 MET A C 1
ATOM 721 O O . MET A 1 91 ? 2.281 3.142 -20.755 1.00 92.81 91 MET A O 1
ATOM 725 N N . MET A 1 92 ? 2.341 2.879 -22.992 1.00 87.31 92 MET A N 1
ATOM 726 C CA . MET A 1 92 ? 3.790 2.770 -23.109 1.00 87.31 92 MET A CA 1
ATOM 727 C C . MET A 1 92 ? 4.291 3.869 -24.035 1.00 87.31 92 MET A C 1
ATOM 729 O O . MET A 1 92 ? 3.769 4.044 -25.135 1.00 87.31 92 MET A O 1
ATOM 733 N N . GLN A 1 93 ? 5.322 4.583 -23.602 1.00 81.06 93 GLN A N 1
ATOM 734 C CA . GLN A 1 93 ? 6.045 5.515 -24.451 1.00 81.06 93 GLN A CA 1
ATOM 735 C C . GLN A 1 93 ? 7.520 5.133 -24.419 1.00 81.06 93 GLN A C 1
ATOM 737 O O . GLN A 1 93 ? 8.217 5.389 -23.442 1.00 81.06 93 GLN A O 1
ATOM 742 N N . ALA A 1 94 ? 7.980 4.485 -25.487 1.00 73.94 94 ALA A N 1
ATOM 743 C CA . ALA A 1 94 ? 9.405 4.341 -25.735 1.00 73.94 94 ALA A CA 1
ATOM 744 C C . ALA A 1 94 ? 9.940 5.681 -26.253 1.00 73.94 94 ALA A C 1
ATOM 746 O O . ALA A 1 94 ? 9.273 6.352 -27.048 1.00 73.94 94 ALA A O 1
ATOM 747 N N . LYS A 1 95 ? 11.109 6.080 -25.760 1.00 63.12 95 LYS A N 1
ATOM 748 C CA . LYS A 1 95 ? 11.831 7.244 -26.267 1.00 63.12 95 LYS A CA 1
ATOM 749 C C . LYS A 1 95 ? 12.674 6.860 -27.475 1.00 63.12 95 LYS A C 1
ATOM 751 O O . LYS A 1 95 ? 13.171 5.712 -27.483 1.00 63.12 95 LYS A O 1
#